Protein AF-L5KNP7-F1 (afdb_monomer_lite)

Foldseek 3Di:
DDPPPVVVQVVQQVVQVVVCVVVPDDDRDGGDDDDPVCVVVDDPVVVVVVVVVVVVVPPPDDPPPPPPPDDDDD

Secondary structure (DSSP, 8-state):
---HHHHHHHHHHHHHHHHHTT-TTSPPP-S----GGGGGGS-HHHHHHHHHHHHHHT-TT-------------

Radius of gyration: 17.98 Å; chains: 1; bounding box: 39×31×54 Å

Sequence (74 aa):
MDRGSNEVYAAVLWQQANENRQNSTEKACFGTALPAERLDDFRDEQIGQLQELMQEATKPNRQFSITESRKPKF

Structure (mmCIF, N/CA/C/O backbone):
data_AF-L5KNP7-F1
#
_entry.id   AF-L5KNP7-F1
#
loop_
_atom_site.group_PDB
_atom_site.id
_atom_site.type_symbol
_atom_site.label_atom_id
_atom_site.label_alt_id
_atom_site.label_comp_id
_atom_site.label_asym_id
_atom_site.label_entity_id
_atom_site.label_seq_id
_atom_site.pdbx_PDB_ins_code
_atom_site.Cartn_x
_atom_site.Cartn_y
_atom_site.Cartn_z
_atom_site.occupancy
_atom_site.B_iso_or_equiv
_atom_site.auth_seq_id
_atom_site.auth_comp_id
_atom_site.auth_asym_id
_atom_site.auth_atom_id
_atom_site.pdbx_PDB_model_num
ATOM 1 N N . MET A 1 1 ? 19.237 14.161 -4.364 1.00 42.75 1 MET A N 1
ATOM 2 C CA . MET A 1 1 ? 18.137 13.665 -3.513 1.00 42.75 1 MET A CA 1
ATOM 3 C C . MET A 1 1 ? 16.963 14.602 -3.724 1.00 42.75 1 MET A C 1
ATOM 5 O O . MET A 1 1 ? 16.988 15.707 -3.196 1.00 42.75 1 MET A O 1
ATOM 9 N N . ASP A 1 2 ? 16.027 14.217 -4.589 1.00 49.91 2 ASP A N 1
ATOM 10 C CA . ASP A 1 2 ? 14.809 14.987 -4.841 1.00 49.91 2 ASP A CA 1
ATOM 11 C C . ASP A 1 2 ? 13.848 14.795 -3.657 1.00 49.91 2 ASP A C 1
ATOM 13 O O . ASP A 1 2 ? 13.507 13.667 -3.308 1.00 49.91 2 ASP A O 1
ATOM 17 N N . ARG A 1 3 ? 13.500 15.888 -2.973 1.00 53.66 3 ARG A N 1
ATOM 18 C CA . ARG A 1 3 ? 12.595 15.882 -1.810 1.00 53.66 3 ARG A CA 1
ATOM 19 C C . ARG A 1 3 ? 11.119 16.011 -2.216 1.00 53.66 3 ARG A C 1
ATOM 21 O O . ARG A 1 3 ? 10.258 15.849 -1.357 1.00 53.66 3 ARG A O 1
ATOM 28 N N . GLY A 1 4 ? 10.824 16.254 -3.498 1.00 55.19 4 GLY A N 1
ATOM 29 C CA . GLY A 1 4 ? 9.476 16.584 -3.971 1.00 55.19 4 GLY A CA 1
ATOM 30 C C . GLY A 1 4 ? 8.465 15.436 -3.908 1.00 55.19 4 GLY A C 1
ATOM 31 O O . GLY A 1 4 ? 7.288 15.666 -3.640 1.00 55.19 4 GLY A O 1
ATOM 32 N N . SER A 1 5 ? 8.898 14.186 -4.084 1.00 63.16 5 SER A N 1
ATOM 33 C CA . SER A 1 5 ? 7.979 13.041 -4.191 1.00 63.16 5 SER A CA 1
ATOM 34 C C . SER A 1 5 ? 7.185 12.764 -2.909 1.00 63.16 5 SER A C 1
ATOM 36 O O . SER A 1 5 ? 6.045 12.309 -2.973 1.00 63.16 5 SER A O 1
ATOM 38 N N . ASN A 1 6 ? 7.769 13.047 -1.739 1.00 67.44 6 ASN A N 1
ATOM 39 C CA . ASN A 1 6 ? 7.112 12.806 -0.453 1.00 67.44 6 ASN A CA 1
ATOM 40 C C . ASN A 1 6 ? 6.043 13.870 -0.156 1.00 67.44 6 ASN A C 1
ATOM 42 O O . ASN A 1 6 ? 4.942 13.530 0.266 1.00 67.44 6 ASN A O 1
ATOM 46 N N . GLU A 1 7 ? 6.336 15.139 -0.453 1.00 79.25 7 GLU A N 1
ATOM 47 C CA . GLU A 1 7 ? 5.408 16.259 -0.247 1.00 79.25 7 GLU A CA 1
ATOM 48 C C . GLU A 1 7 ? 4.164 16.133 -1.136 1.00 79.25 7 GLU A C 1
ATOM 50 O O . GLU A 1 7 ? 3.039 16.322 -0.669 1.00 79.25 7 GLU A O 1
ATOM 55 N N . VAL A 1 8 ? 4.351 15.727 -2.396 1.00 83.62 8 VAL A N 1
ATOM 56 C CA . VAL A 1 8 ? 3.245 15.463 -3.329 1.00 83.62 8 VAL A CA 1
ATOM 57 C C . VAL A 1 8 ? 2.373 14.313 -2.827 1.00 83.62 8 VAL A C 1
ATOM 59 O O . VAL A 1 8 ? 1.148 14.427 -2.803 1.00 83.62 8 VAL A O 1
ATOM 62 N N . TYR A 1 9 ? 2.984 13.216 -2.377 1.00 81.69 9 TYR A N 1
ATOM 63 C CA . TYR A 1 9 ? 2.238 12.075 -1.855 1.00 81.69 9 TYR A CA 1
ATOM 64 C C . TYR A 1 9 ? 1.469 12.418 -0.567 1.00 81.69 9 TYR A C 1
ATOM 66 O O . TYR A 1 9 ? 0.306 12.039 -0.416 1.00 81.69 9 TYR A O 1
ATOM 74 N N . ALA A 1 10 ? 2.072 13.199 0.334 1.00 85.50 10 ALA A N 1
ATOM 75 C CA . ALA A 1 10 ? 1.411 13.683 1.543 1.00 85.50 10 ALA A CA 1
ATOM 76 C C . ALA A 1 10 ? 0.186 14.559 1.223 1.00 85.50 10 ALA A C 1
ATOM 78 O O . ALA A 1 10 ? -0.859 14.408 1.860 1.00 85.50 10 ALA A O 1
ATOM 79 N N . ALA A 1 11 ? 0.279 15.425 0.208 1.00 90.69 11 ALA A N 1
ATOM 80 C CA . ALA A 1 11 ? -0.842 16.248 -0.241 1.00 90.69 11 ALA A CA 1
ATOM 81 C C . ALA A 1 11 ? -2.015 15.403 -0.773 1.00 90.69 11 ALA A C 1
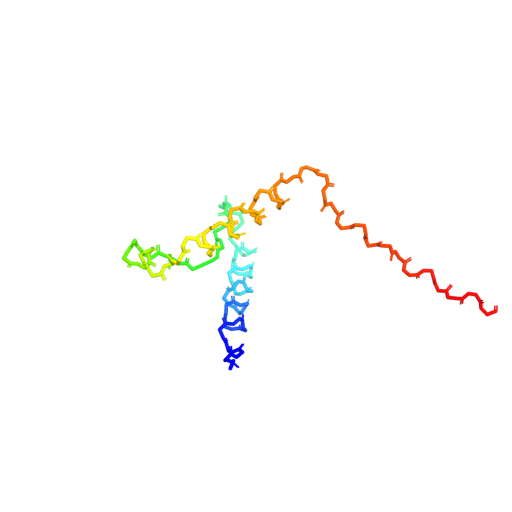ATOM 83 O O . ALA A 1 11 ? -3.168 15.695 -0.455 1.00 90.69 11 ALA A O 1
ATOM 84 N N . VAL A 1 12 ? -1.733 14.325 -1.518 1.00 89.50 12 VAL A N 1
ATOM 85 C CA . VAL A 1 12 ? -2.762 13.389 -2.011 1.00 89.50 12 VAL A CA 1
ATOM 86 C C . VAL A 1 12 ? -3.499 12.719 -0.851 1.00 89.50 12 VAL A C 1
ATOM 88 O O . VAL A 1 12 ? -4.729 12.735 -0.818 1.00 89.50 12 VAL A O 1
ATOM 91 N N . LEU A 1 13 ? -2.769 12.185 0.134 1.00 89.69 13 LEU A N 1
ATOM 92 C CA . LEU A 1 13 ? -3.385 11.551 1.305 1.00 89.69 13 LEU A CA 1
ATOM 93 C C . LEU A 1 13 ? -4.229 12.539 2.120 1.00 89.69 13 LEU A C 1
ATOM 95 O O . LEU A 1 13 ? -5.313 12.191 2.590 1.00 89.69 13 LEU A O 1
ATOM 99 N N . TRP A 1 14 ? -3.757 13.780 2.268 1.00 88.75 14 TRP A N 1
ATOM 100 C CA . TRP A 1 14 ? -4.499 14.832 2.960 1.00 88.75 14 TRP A CA 1
ATOM 101 C C . TRP A 1 14 ? -5.817 15.167 2.253 1.00 88.75 14 TRP A C 1
ATOM 103 O O . TRP A 1 14 ? -6.860 15.278 2.901 1.00 88.75 14 TRP A O 1
ATOM 113 N N . GLN A 1 15 ? -5.786 15.285 0.925 1.00 90.00 15 GLN A N 1
ATOM 114 C CA . GLN A 1 15 ? -6.976 15.535 0.117 1.00 90.00 15 GLN A CA 1
ATOM 115 C C . GLN A 1 15 ? -7.996 14.394 0.260 1.00 90.00 15 GLN A C 1
ATOM 117 O O . GLN A 1 15 ? -9.150 14.649 0.606 1.00 90.00 15 GLN A O 1
ATOM 122 N N . GLN 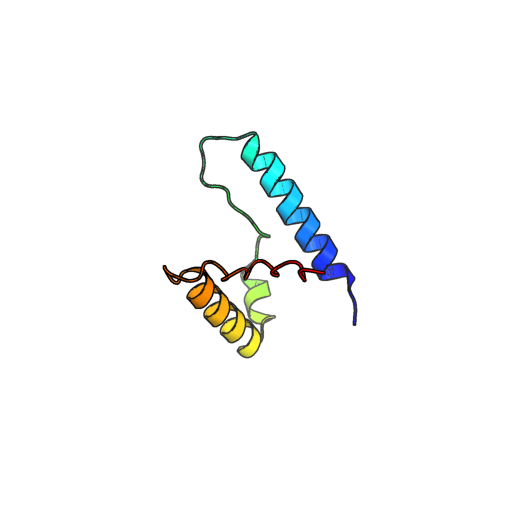A 1 16 ? -7.558 13.140 0.112 1.00 90.25 16 GLN A N 1
ATOM 123 C CA . GLN A 1 16 ? -8.418 11.958 0.253 1.00 90.25 16 GLN A CA 1
ATOM 124 C C . GLN A 1 16 ? -9.047 11.848 1.647 1.00 90.25 16 GLN A C 1
ATOM 126 O O . GLN A 1 16 ? -10.218 11.494 1.780 1.00 90.25 16 GLN A O 1
ATOM 131 N N . ALA A 1 17 ? -8.297 12.180 2.702 1.00 88.38 17 ALA A N 1
ATOM 132 C CA . ALA A 1 17 ? -8.820 12.212 4.067 1.00 88.38 17 ALA A CA 1
ATOM 133 C C . ALA A 1 17 ? -9.927 13.259 4.239 1.00 88.38 17 ALA A C 1
ATOM 135 O O . ALA A 1 17 ? -10.932 12.991 4.900 1.00 88.38 17 ALA A O 1
ATOM 136 N N . ASN A 1 18 ? -9.779 14.434 3.626 1.00 88.75 18 ASN A N 1
ATOM 137 C CA . ASN A 1 18 ? -10.794 15.482 3.691 1.00 88.75 18 ASN A CA 1
ATOM 138 C C . ASN A 1 18 ? -12.047 15.132 2.879 1.00 88.75 18 ASN A C 1
ATOM 140 O O . ASN A 1 18 ? -13.155 15.379 3.351 1.00 88.75 18 ASN A O 1
ATOM 144 N N . GLU A 1 19 ? -11.888 14.513 1.709 1.00 86.88 19 GLU A N 1
ATOM 145 C CA . GLU A 1 19 ? -12.999 14.026 0.883 1.00 86.88 19 GLU A CA 1
ATOM 146 C C . GLU A 1 19 ? -13.745 12.875 1.562 1.00 86.88 19 GLU A C 1
ATOM 148 O O . GLU A 1 19 ? -14.973 12.875 1.622 1.00 86.88 19 GLU A O 1
ATOM 153 N N . ASN A 1 20 ? -13.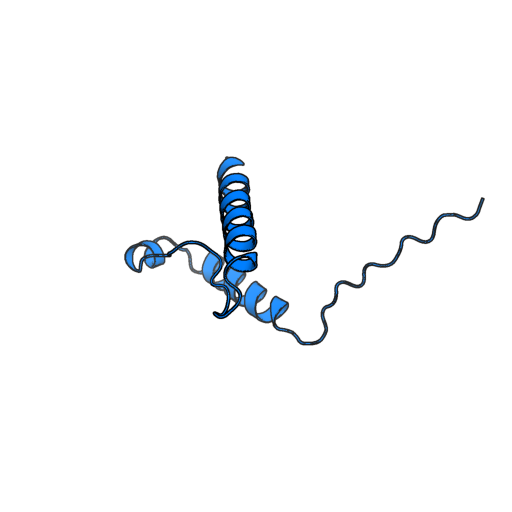032 11.908 2.143 1.00 83.94 20 ASN A N 1
ATOM 154 C CA . ASN A 1 20 ? -13.673 10.785 2.821 1.00 83.94 20 ASN A CA 1
ATOM 155 C C . ASN A 1 20 ? -14.492 11.228 4.044 1.00 83.94 20 ASN A C 1
ATOM 157 O O . ASN A 1 20 ? -15.590 10.717 4.257 1.00 83.94 20 ASN A O 1
ATOM 161 N N . ARG A 1 21 ? -14.031 12.236 4.801 1.00 78.56 21 ARG A N 1
ATOM 162 C CA . ARG A 1 21 ? -14.805 12.814 5.919 1.00 78.56 21 ARG A CA 1
ATOM 163 C C . ARG A 1 21 ? -16.178 13.343 5.495 1.00 78.56 21 ARG A C 1
ATOM 165 O O . ARG A 1 21 ? -17.063 13.432 6.341 1.00 78.56 21 ARG A O 1
ATOM 172 N N . GLN A 1 22 ? -16.351 13.695 4.222 1.00 71.38 22 GLN A N 1
ATOM 173 C CA . GLN A 1 22 ? -17.612 14.191 3.668 1.00 71.38 22 GLN A CA 1
ATOM 174 C C . GLN A 1 22 ? -18.521 13.060 3.143 1.00 71.38 22 GLN A C 1
ATOM 176 O O . GLN A 1 22 ? -19.714 13.284 2.965 1.00 71.38 22 GLN A O 1
ATOM 181 N N . ASN A 1 23 ? -17.995 11.842 2.954 1.00 67.88 23 ASN A N 1
ATOM 182 C CA . ASN A 1 23 ? -18.680 10.700 2.338 1.00 67.88 23 ASN A CA 1
ATOM 183 C C . ASN A 1 23 ? -18.737 9.512 3.329 1.00 67.88 23 ASN A C 1
ATOM 185 O O . ASN A 1 23 ? -17.936 8.584 3.262 1.00 67.88 23 ASN A O 1
ATOM 189 N N . SER A 1 24 ? -19.647 9.553 4.311 1.00 65.81 24 SER A N 1
ATOM 190 C CA . SER A 1 24 ? -19.522 8.782 5.567 1.00 65.81 24 SER A CA 1
ATOM 191 C C . SER A 1 24 ? -19.981 7.308 5.553 1.00 65.81 24 SER A C 1
ATOM 193 O O . SER A 1 24 ? -20.246 6.759 6.626 1.00 65.81 24 SER A O 1
ATOM 195 N N . THR A 1 25 ? -20.132 6.649 4.400 1.00 64.38 25 THR A N 1
ATOM 196 C CA . THR A 1 25 ? -20.754 5.302 4.357 1.00 64.38 25 THR A CA 1
ATOM 197 C C . THR A 1 25 ? -19.838 4.188 3.846 1.00 64.38 25 THR A C 1
ATOM 199 O O . THR A 1 25 ? -20.044 3.033 4.214 1.00 64.38 25 THR A O 1
ATOM 202 N N . GLU A 1 26 ? -18.784 4.496 3.086 1.00 70.69 26 GLU A N 1
ATOM 203 C CA . GLU A 1 26 ? -17.832 3.490 2.593 1.00 70.69 26 GLU A CA 1
ATOM 204 C C . GLU A 1 26 ? -16.492 3.540 3.328 1.00 70.69 26 GLU A C 1
ATOM 206 O O . GLU A 1 26 ? -16.044 4.588 3.805 1.00 70.69 26 GLU A O 1
ATOM 211 N N . LYS A 1 27 ? -15.830 2.378 3.418 1.00 72.88 27 LYS A N 1
ATOM 212 C CA . LYS A 1 27 ? -14.455 2.296 3.919 1.00 72.88 27 LYS A CA 1
ATOM 213 C C . LYS A 1 27 ? -13.574 3.215 3.078 1.00 72.88 27 LYS A C 1
ATOM 215 O O . LYS A 1 27 ? -13.503 3.064 1.863 1.00 72.88 27 LYS A O 1
ATOM 220 N N . ALA A 1 28 ? -12.886 4.131 3.747 1.00 71.25 28 ALA A N 1
ATOM 221 C CA . ALA A 1 28 ? -11.962 5.043 3.103 1.00 71.25 28 ALA A CA 1
ATOM 22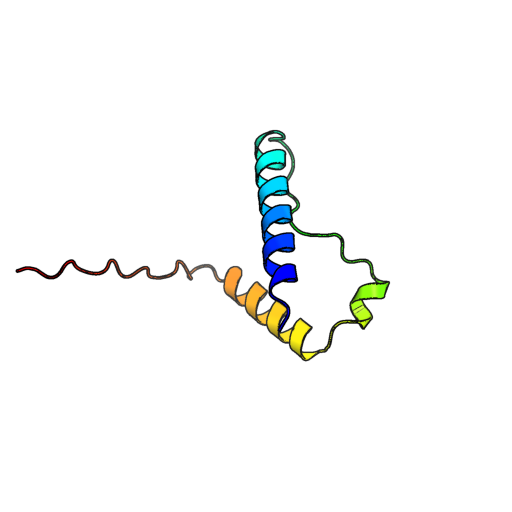2 C C . ALA A 1 28 ? -10.856 4.271 2.371 1.00 71.25 28 ALA A C 1
ATOM 224 O O . ALA A 1 28 ? -10.148 3.465 2.980 1.00 71.25 28 ALA A O 1
ATOM 225 N N . CYS A 1 29 ? -10.714 4.518 1.071 1.00 75.19 29 CYS A N 1
ATOM 226 C CA . CYS A 1 29 ? -9.586 4.040 0.286 1.00 75.19 29 CYS A CA 1
ATOM 227 C C . CYS A 1 29 ? -8.558 5.170 0.199 1.00 75.19 29 CYS A C 1
ATOM 229 O O . CYS A 1 29 ? -8.866 6.251 -0.299 1.00 75.19 29 CYS A O 1
ATOM 231 N N . PHE A 1 30 ? -7.357 4.929 0.721 1.00 85.50 30 PHE A N 1
ATOM 232 C CA . PHE A 1 30 ? -6.259 5.892 0.725 1.00 85.50 30 PHE A CA 1
ATOM 233 C C . PHE A 1 30 ? -5.104 5.387 -0.132 1.00 85.50 30 PHE A C 1
ATOM 235 O O . PHE A 1 30 ? -4.862 4.182 -0.208 1.00 85.50 30 PHE A O 1
ATOM 242 N N . GLY A 1 31 ? -4.356 6.322 -0.714 1.00 87.00 31 GLY A N 1
ATOM 243 C CA . GLY A 1 31 ? -3.183 6.048 -1.537 1.00 87.00 31 GLY A CA 1
ATOM 244 C C . GLY A 1 31 ? -3.421 6.310 -3.021 1.00 87.00 31 GLY A C 1
ATOM 245 O O . GLY A 1 31 ? -4.436 6.868 -3.428 1.00 87.00 31 GLY A O 1
ATOM 246 N N . THR A 1 32 ? -2.453 5.928 -3.845 1.00 84.25 32 THR A N 1
ATOM 247 C CA . THR A 1 32 ? -2.523 6.077 -5.304 1.00 84.25 32 THR A CA 1
ATOM 248 C C . THR A 1 32 ? -2.716 4.720 -5.961 1.00 84.25 32 THR A C 1
ATOM 250 O O . THR A 1 32 ? -2.217 3.712 -5.459 1.00 84.25 32 THR A O 1
ATOM 253 N N . ALA A 1 33 ? -3.409 4.688 -7.100 1.00 84.31 33 ALA A N 1
ATOM 254 C CA . ALA A 1 33 ? -3.488 3.480 -7.905 1.00 84.31 33 ALA A CA 1
ATOM 255 C C . ALA A 1 33 ? -2.078 3.084 -8.358 1.00 84.31 33 ALA A C 1
ATOM 257 O O . ALA A 1 33 ? -1.351 3.903 -8.929 1.00 84.31 33 ALA A O 1
ATOM 258 N N . LEU A 1 34 ? -1.705 1.836 -8.085 1.00 84.94 34 LEU A N 1
ATOM 259 C CA . LEU A 1 34 ? -0.456 1.249 -8.541 1.00 84.94 34 LEU A CA 1
ATOM 260 C C . LEU A 1 34 ? -0.784 0.234 -9.642 1.00 84.94 34 LEU A C 1
ATOM 262 O O . LEU A 1 34 ? -1.245 -0.864 -9.327 1.00 84.94 34 LEU A O 1
ATOM 266 N N . PRO A 1 35 ? -0.647 0.611 -10.923 1.00 86.56 35 PRO A N 1
ATOM 267 C CA . PRO A 1 35 ? -0.991 -0.280 -12.022 1.00 86.56 35 PRO A CA 1
ATOM 268 C C . PRO A 1 35 ? 0.016 -1.438 -12.097 1.00 86.56 35 PRO A C 1
ATOM 270 O O . PRO A 1 35 ? 1.166 -1.291 -11.677 1.00 86.56 35 PRO A O 1
ATOM 273 N N . ALA A 1 36 ? -0.422 -2.597 -12.593 1.00 86.38 36 ALA A N 1
ATOM 274 C CA . ALA A 1 36 ? 0.354 -3.838 -12.533 1.00 86.38 36 ALA A CA 1
ATOM 275 C C . ALA A 1 36 ? 1.716 -3.716 -13.232 1.00 86.38 36 ALA A C 1
ATOM 277 O O . ALA A 1 36 ? 2.707 -4.249 -12.748 1.00 86.38 36 ALA A O 1
ATOM 278 N N . GLU A 1 37 ? 1.785 -2.936 -14.308 1.00 90.62 37 GLU A N 1
ATOM 279 C CA . GLU A 1 37 ? 3.001 -2.686 -15.085 1.00 90.62 37 GLU A CA 1
ATOM 280 C C . GLU A 1 37 ? 4.065 -1.921 -14.284 1.00 90.62 37 GLU A C 1
ATOM 282 O O . GLU A 1 37 ? 5.241 -1.963 -14.620 1.00 90.62 37 GLU A O 1
ATOM 287 N N . ARG A 1 38 ? 3.666 -1.213 -13.219 1.00 86.12 38 ARG A N 1
ATOM 288 C CA . ARG A 1 38 ? 4.58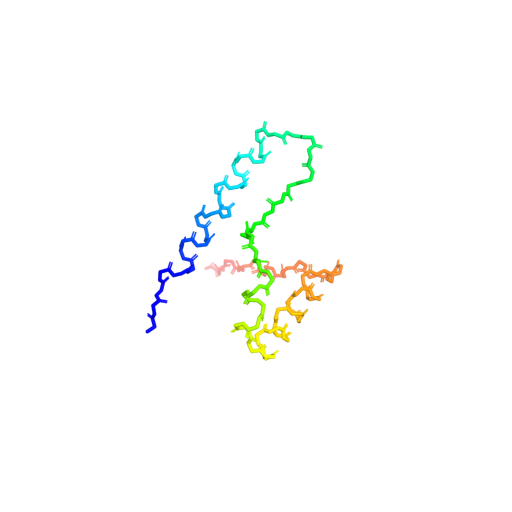6 -0.521 -12.304 1.00 86.12 38 ARG A CA 1
ATOM 289 C C . ARG A 1 38 ? 5.110 -1.431 -11.203 1.00 86.12 38 ARG A C 1
ATOM 291 O O . ARG A 1 38 ? 6.011 -1.016 -10.485 1.00 86.12 38 ARG A O 1
ATOM 298 N N . LEU A 1 39 ? 4.554 -2.631 -11.026 1.00 84.38 39 LEU A N 1
ATOM 299 C CA . LEU A 1 39 ? 5.014 -3.555 -9.986 1.00 84.38 39 LEU A CA 1
ATOM 300 C C . LEU A 1 39 ? 6.428 -4.067 -10.278 1.00 84.38 39 LEU A C 1
ATOM 302 O O . LEU A 1 39 ? 7.215 -4.217 -9.348 1.00 84.38 39 LEU A O 1
ATOM 306 N N . ASP A 1 40 ? 6.769 -4.224 -11.558 1.00 87.38 40 ASP A N 1
ATOM 307 C CA . ASP A 1 40 ? 8.104 -4.641 -12.000 1.00 87.38 40 ASP A CA 1
ATOM 308 C C . ASP A 1 40 ? 9.175 -3.549 -11.789 1.00 87.38 40 ASP A C 1
ATOM 310 O O . ASP A 1 40 ? 10.369 -3.845 -11.785 1.00 87.38 40 ASP A O 1
ATOM 314 N N . ASP A 1 41 ? 8.772 -2.288 -11.571 1.00 89.81 41 ASP A N 1
ATOM 315 C CA . ASP A 1 41 ? 9.698 -1.183 -11.272 1.00 89.81 41 ASP A CA 1
ATOM 316 C C . ASP A 1 41 ? 10.263 -1.269 -9.834 1.00 89.81 41 ASP A C 1
ATOM 318 O O . ASP A 1 41 ? 11.231 -0.572 -9.501 1.00 89.81 41 ASP A O 1
ATOM 322 N N . PHE A 1 42 ? 9.667 -2.085 -8.952 1.00 88.25 42 PHE A N 1
ATOM 323 C CA . PHE A 1 42 ? 10.103 -2.212 -7.561 1.00 88.25 42 PHE A CA 1
ATOM 324 C C . PHE A 1 42 ? 11.165 -3.291 -7.401 1.00 88.25 42 PHE A C 1
ATOM 326 O O . PHE A 1 42 ? 11.018 -4.419 -7.859 1.00 88.25 42 PHE A O 1
ATOM 333 N N . ARG A 1 43 ? 12.221 -2.958 -6.659 1.00 94.25 43 ARG A N 1
ATOM 334 C CA . ARG A 1 43 ? 13.213 -3.952 -6.243 1.00 94.25 43 ARG A CA 1
ATOM 335 C C . ARG A 1 43 ? 12.693 -4.784 -5.077 1.00 94.25 43 ARG A C 1
ATOM 337 O O . ARG A 1 43 ? 11.961 -4.267 -4.226 1.00 94.25 43 ARG A O 1
ATOM 344 N N . ASP A 1 44 ? 13.179 -6.016 -4.976 1.00 92.25 44 ASP A N 1
ATOM 345 C CA . ASP A 1 44 ? 12.845 -6.948 -3.895 1.00 92.25 44 ASP A CA 1
ATOM 346 C C . ASP A 1 44 ? 13.044 -6.328 -2.504 1.00 92.25 44 ASP A C 1
ATOM 348 O O . ASP A 1 44 ? 12.212 -6.516 -1.616 1.00 92.25 44 ASP A O 1
ATOM 352 N N . GLU A 1 45 ? 14.086 -5.510 -2.305 1.00 94.06 45 GLU A N 1
ATOM 353 C CA . GLU A 1 45 ? 14.323 -4.870 -1.006 1.00 94.06 45 GLU A CA 1
ATOM 354 C C . GLU A 1 45 ? 13.238 -3.851 -0.641 1.00 94.06 45 GLU A C 1
ATOM 356 O O . GLU A 1 45 ? 12.888 -3.716 0.529 1.00 94.06 45 GLU A O 1
ATOM 361 N N . GLN A 1 46 ? 12.689 -3.130 -1.622 1.00 88.12 46 GLN A N 1
ATOM 362 C CA . GLN A 1 46 ? 11.624 -2.152 -1.374 1.00 88.12 46 GLN A CA 1
ATOM 363 C C . GLN A 1 46 ? 10.325 -2.862 -0.985 1.00 88.12 46 GLN A C 1
ATOM 365 O O . GLN A 1 46 ? 9.612 -2.408 -0.089 1.00 88.12 46 GLN A O 1
ATOM 370 N N . ILE A 1 47 ? 10.046 -3.996 -1.630 1.00 90.12 47 ILE A N 1
ATOM 371 C CA . ILE A 1 47 ? 8.901 -4.855 -1.320 1.00 90.12 47 ILE A CA 1
ATOM 372 C C . ILE A 1 47 ? 9.061 -5.450 0.085 1.00 90.12 47 ILE A C 1
ATOM 374 O O . ILE A 1 47 ? 8.131 -5.379 0.890 1.00 90.12 47 ILE A O 1
ATOM 378 N N . GLY A 1 48 ? 10.255 -5.955 0.416 1.00 91.81 48 GLY A N 1
ATOM 379 C CA . GLY A 1 48 ? 10.573 -6.474 1.748 1.00 91.81 48 GLY A CA 1
ATOM 380 C C . GLY A 1 48 ? 10.380 -5.429 2.852 1.00 91.81 48 GLY A C 1
ATOM 381 O O . GLY A 1 48 ? 9.702 -5.691 3.843 1.00 91.81 48 GLY A O 1
ATOM 382 N N . GLN A 1 49 ? 10.875 -4.205 2.647 1.00 90.31 49 GLN A N 1
ATOM 383 C CA . GLN A 1 49 ? 10.690 -3.094 3.591 1.00 90.31 49 GLN A CA 1
ATOM 384 C C . GLN A 1 49 ? 9.215 -2.723 3.795 1.00 90.31 49 GLN A C 1
ATOM 386 O O . GLN A 1 49 ? 8.784 -2.472 4.923 1.00 90.31 49 GLN A O 1
ATOM 391 N N . LEU A 1 50 ? 8.424 -2.690 2.717 1.00 88.56 50 LEU A N 1
ATOM 392 C CA . LEU A 1 50 ? 6.987 -2.431 2.810 1.00 88.56 50 LEU A CA 1
ATOM 393 C C . LEU A 1 50 ? 6.279 -3.531 3.611 1.00 88.56 50 LEU A C 1
ATOM 395 O O . LEU A 1 50 ? 5.448 -3.228 4.468 1.00 88.56 50 LEU A O 1
ATOM 399 N N . GLN A 1 51 ? 6.629 -4.796 3.366 1.00 88.81 51 GLN A N 1
ATOM 400 C CA . GLN A 1 51 ? 6.071 -5.935 4.088 1.00 88.81 51 GLN A CA 1
ATOM 401 C C . GLN A 1 51 ? 6.370 -5.853 5.590 1.00 88.81 51 GLN A C 1
ATOM 403 O O . GLN A 1 51 ? 5.456 -6.024 6.400 1.00 88.81 51 GLN A O 1
ATOM 408 N N . GLU A 1 52 ? 7.613 -5.549 5.970 1.00 92.12 52 GLU A N 1
ATOM 409 C CA . GLU A 1 52 ? 8.002 -5.344 7.371 1.00 92.12 52 GLU A CA 1
ATOM 410 C C . GLU A 1 52 ? 7.184 -4.222 8.024 1.00 92.12 52 GLU A C 1
ATOM 412 O O . GLU A 1 52 ? 6.668 -4.387 9.133 1.00 92.12 52 GLU A O 1
ATOM 417 N N . LEU A 1 53 ? 6.995 -3.100 7.322 1.00 87.06 53 LEU A N 1
ATOM 418 C CA . LEU A 1 53 ? 6.212 -1.970 7.817 1.00 87.06 53 LEU A CA 1
ATOM 419 C C . LEU A 1 53 ? 4.731 -2.328 8.013 1.00 87.06 53 LEU A C 1
ATOM 421 O O . LEU A 1 53 ? 4.151 -1.991 9.045 1.00 87.06 53 LEU A O 1
ATOM 425 N N . MET A 1 54 ? 4.114 -3.022 7.052 1.00 86.75 54 MET A N 1
ATOM 426 C CA . MET A 1 54 ? 2.720 -3.476 7.149 1.00 86.75 54 MET A CA 1
ATOM 427 C C . MET A 1 54 ? 2.523 -4.442 8.319 1.00 86.75 54 MET A C 1
ATOM 429 O O . MET A 1 54 ? 1.555 -4.326 9.076 1.00 86.75 54 MET A O 1
ATOM 433 N N . GLN A 1 55 ? 3.453 -5.383 8.491 1.00 85.44 55 GLN A N 1
ATOM 434 C CA . GLN A 1 55 ? 3.446 -6.297 9.628 1.00 85.44 55 GLN A CA 1
ATOM 435 C C . GLN A 1 55 ? 3.593 -5.538 10.943 1.00 85.44 55 GLN A C 1
ATOM 437 O O . GLN A 1 55 ? 2.905 -5.857 11.901 1.00 85.44 55 GLN A O 1
ATOM 442 N N . GLU A 1 56 ? 4.452 -4.522 11.004 1.00 83.62 56 GLU A N 1
ATOM 443 C CA . GLU A 1 56 ? 4.640 -3.712 12.204 1.00 83.62 56 GLU A CA 1
ATOM 444 C C . GLU A 1 56 ? 3.399 -2.884 12.561 1.00 83.62 56 GLU A C 1
ATOM 446 O O . GLU A 1 56 ? 2.956 -2.902 13.708 1.00 83.62 56 GLU A O 1
ATOM 451 N N . ALA A 1 57 ? 2.802 -2.203 11.581 1.00 81.69 57 ALA A N 1
ATOM 452 C CA . ALA A 1 57 ? 1.640 -1.336 11.775 1.00 81.69 57 ALA A CA 1
ATOM 453 C C . ALA A 1 57 ? 0.364 -2.096 12.180 1.00 81.69 57 ALA A C 1
ATOM 455 O O . ALA A 1 57 ? -0.563 -1.501 12.726 1.00 81.69 57 ALA A O 1
ATOM 456 N N . THR A 1 58 ? 0.310 -3.404 11.921 1.00 82.31 58 THR A N 1
ATOM 457 C CA . THR A 1 58 ? -0.820 -4.277 12.277 1.00 82.31 58 THR A CA 1
ATOM 458 C C . THR A 1 58 ? -0.617 -5.022 13.597 1.00 82.31 58 THR A C 1
ATOM 460 O O . THR A 1 58 ? -1.518 -5.738 14.042 1.00 82.31 58 TH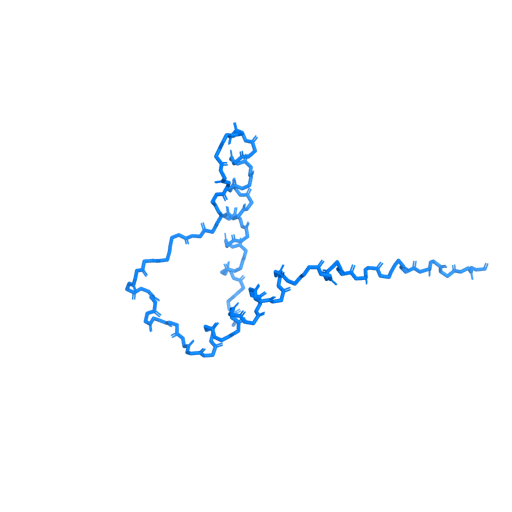R A O 1
ATOM 463 N N . LYS A 1 59 ? 0.529 -4.845 14.272 1.00 85.00 59 LYS A N 1
ATOM 464 C CA . LYS A 1 59 ? 0.751 -5.441 15.594 1.00 85.00 59 LYS A CA 1
ATOM 465 C C . LYS A 1 59 ? -0.202 -4.801 16.612 1.00 85.00 59 LYS A C 1
ATOM 467 O O . LYS A 1 59 ? -0.219 -3.580 16.752 1.00 85.00 59 LYS A O 1
ATOM 472 N N . PRO A 1 60 ? -0.937 -5.601 17.404 1.00 71.56 60 PRO A N 1
ATOM 473 C CA . PRO A 1 60 ? -1.996 -5.107 18.289 1.00 71.56 60 PRO A CA 1
ATOM 474 C C . PRO A 1 60 ? -1.518 -4.228 19.464 1.00 71.56 60 PRO A C 1
ATOM 476 O O . PRO A 1 60 ? -2.353 -3.712 20.194 1.00 71.56 60 PRO A O 1
ATOM 479 N N . ASN A 1 61 ? -0.204 -4.038 19.661 1.00 62.44 61 ASN A N 1
ATOM 480 C CA . ASN A 1 61 ? 0.380 -3.440 20.871 1.00 62.44 61 ASN A CA 1
ATOM 481 C C . ASN A 1 61 ? 1.534 -2.452 20.607 1.00 62.44 61 ASN A C 1
ATOM 483 O O . ASN A 1 61 ? 2.495 -2.410 21.375 1.00 62.44 61 ASN A O 1
ATOM 487 N N . ARG A 1 62 ? 1.484 -1.648 19.539 1.00 61.00 62 ARG A N 1
ATOM 488 C CA . ARG A 1 62 ? 2.486 -0.587 19.325 1.00 61.00 62 ARG A CA 1
ATOM 489 C C . ARG A 1 62 ? 1.844 0.789 19.168 1.00 61.00 62 ARG A C 1
ATOM 491 O O . ARG A 1 62 ? 2.066 1.495 18.194 1.00 61.00 62 ARG A O 1
ATOM 498 N N . GLN A 1 63 ? 1.079 1.204 20.182 1.00 59.81 63 GLN A N 1
ATOM 499 C CA . GLN A 1 63 ? 1.022 2.633 20.499 1.00 59.81 63 GLN A CA 1
ATOM 500 C C . GLN A 1 63 ? 2.468 3.057 20.758 1.00 59.81 63 GLN A C 1
ATOM 502 O O . GLN A 1 63 ? 3.134 2.467 21.608 1.00 59.81 63 GLN A O 1
ATOM 507 N N . PHE A 1 64 ? 2.990 4.019 19.996 1.00 56.47 64 PHE A N 1
ATOM 508 C CA . PHE A 1 64 ? 4.261 4.642 20.344 1.00 56.47 64 PHE A CA 1
ATOM 509 C C . PHE A 1 64 ? 4.169 5.046 21.816 1.00 56.47 64 PHE A C 1
ATOM 511 O O . PHE A 1 64 ? 3.277 5.814 22.178 1.00 56.47 64 PHE A O 1
ATOM 518 N N . SER A 1 65 ? 5.048 4.517 22.669 1.00 57.38 65 SER A N 1
ATOM 519 C CA . SER A 1 65 ? 5.243 5.079 24.000 1.00 57.38 65 SER A CA 1
ATOM 520 C C . SER A 1 65 ? 5.801 6.480 23.785 1.00 57.38 65 SER A C 1
ATOM 522 O O . SER A 1 65 ? 7.013 6.673 23.717 1.00 57.38 65 SER A O 1
ATOM 524 N N . ILE A 1 66 ? 4.920 7.461 23.588 1.00 59.12 66 ILE A N 1
ATOM 525 C CA . ILE A 1 66 ? 5.285 8.863 23.687 1.00 59.12 66 ILE A CA 1
ATOM 526 C C . ILE A 1 66 ? 5.543 9.052 25.172 1.00 59.12 66 ILE A C 1
ATOM 528 O O . ILE A 1 66 ? 4.630 9.302 25.955 1.00 59.12 66 ILE A O 1
ATOM 532 N N . THR A 1 67 ? 6.784 8.824 25.586 1.00 60.81 67 THR A N 1
ATOM 533 C CA . THR A 1 67 ? 7.236 9.214 26.910 1.00 60.81 67 THR A CA 1
ATOM 534 C C . THR A 1 67 ? 7.039 10.723 26.972 1.00 60.81 67 THR A C 1
ATOM 536 O O . THR A 1 67 ? 7.793 11.459 26.336 1.00 60.81 67 THR A O 1
ATOM 539 N N . GLU A 1 68 ? 5.994 11.190 27.664 1.00 62.06 68 GLU A N 1
ATOM 540 C CA . GLU A 1 68 ? 5.852 12.607 27.992 1.00 62.06 68 GLU A CA 1
ATOM 541 C C . GLU A 1 68 ? 7.190 13.060 28.572 1.00 62.06 68 GLU A C 1
ATOM 543 O O . GLU A 1 68 ? 7.660 12.519 29.582 1.00 62.06 68 GLU A O 1
ATOM 548 N N . SER A 1 69 ? 7.847 14.010 27.905 1.00 62.41 69 SER A N 1
ATOM 549 C CA . SER A 1 69 ? 9.047 14.614 28.453 1.00 62.41 69 SER A CA 1
ATOM 550 C C . SER A 1 69 ? 8.642 15.254 29.777 1.00 62.41 69 SER A C 1
ATOM 552 O O . SER A 1 69 ? 7.891 16.230 29.832 1.00 62.41 69 SER A O 1
ATOM 554 N N . ARG A 1 70 ? 9.077 14.653 30.889 1.00 64.50 70 ARG A N 1
ATOM 555 C CA . ARG A 1 70 ? 8.915 15.271 32.202 1.00 64.50 70 ARG A CA 1
ATOM 556 C C . ARG A 1 70 ? 9.592 16.631 32.116 1.00 64.50 70 ARG A C 1
ATOM 558 O O . ARG A 1 70 ? 10.810 16.698 31.960 1.00 64.50 70 ARG A O 1
ATOM 565 N N . LYS A 1 71 ? 8.797 17.702 32.193 1.00 61.91 71 LYS A N 1
ATOM 566 C CA . LYS A 1 71 ? 9.314 19.065 32.332 1.00 61.91 71 LYS A CA 1
ATOM 567 C C . LYS A 1 71 ? 10.349 19.054 33.466 1.00 61.91 71 LYS A C 1
ATOM 569 O O . LYS A 1 71 ? 10.031 18.519 34.535 1.00 61.91 71 LYS A O 1
ATOM 574 N N . PRO A 1 72 ? 11.566 19.584 33.260 1.00 59.53 72 PRO A N 1
ATOM 575 C CA . PRO A 1 72 ? 12.530 19.676 34.342 1.00 59.53 72 PRO A CA 1
ATOM 576 C C . PRO A 1 72 ? 11.917 20.545 35.443 1.00 59.53 72 PRO A C 1
ATOM 578 O O . PRO A 1 72 ? 11.429 21.645 35.177 1.00 59.53 72 PRO A O 1
ATOM 581 N N . LYS A 1 73 ? 11.878 20.016 36.669 1.00 60.06 73 LYS A N 1
ATOM 582 C CA . LYS A 1 73 ? 11.583 20.826 37.851 1.00 60.06 73 LYS A CA 1
ATOM 583 C C . LYS A 1 73 ? 12.806 21.713 38.079 1.00 60.06 73 LYS A C 1
ATOM 585 O O . LYS A 1 73 ? 13.890 21.174 38.292 1.00 60.06 73 LYS A O 1
ATOM 590 N N . PHE A 1 74 ? 12.620 23.024 37.948 1.00 62.28 74 PHE A N 1
ATOM 591 C CA . PHE A 1 74 ? 13.540 24.014 38.504 1.00 62.28 74 PHE A CA 1
ATOM 592 C C . PHE A 1 74 ? 13.403 24.041 40.026 1.00 62.28 74 PHE A C 1
ATOM 594 O O . PHE A 1 74 ? 12.265 23.818 40.508 1.00 62.28 74 PHE A O 1
#

InterPro domains:
  IPR008381 Succinate dehydrogenase assembly factor 3, mitochondrial [PTHR13137] (7-70)

Organism: Pteropus alecto (NCBI:txid9402)

pLDDT: mean 77.52, std 13.11, range [42.75, 94.25]